Protein AF-A0A973LIJ9-F1 (afdb_monomer_lite)

Radius of gyration: 16.02 Å; chains: 1; bounding box: 57×27×37 Å

pLDDT: mean 90.52, std 9.59, range [55.94, 97.88]

Foldseek 3Di:
DVVLVVLLVLLLVLADPVLSVLLLVLLLVVLLEADDLPDFCCVSCVPDDQQSSLLSRLLNCLRHPVNNDDPVSVVSNCVSDVPDDPSSSSSSSSNSNVSSVVSNVVVVVVPDDDPDPPDD

Structure (mmCIF, N/CA/C/O backbone):
data_AF-A0A973LIJ9-F1
#
_entry.id   AF-A0A973LIJ9-F1
#
loop_
_atom_site.group_PDB
_atom_site.id
_atom_site.type_symbol
_atom_site.label_atom_id
_atom_site.label_alt_id
_atom_site.label_comp_id
_atom_site.label_asym_id
_atom_site.label_entity_id
_atom_site.label_seq_id
_atom_site.pdbx_PDB_ins_code
_atom_site.Cartn_x
_atom_site.Cartn_y
_atom_site.Cartn_z
_atom_site.occupancy
_atom_site.B_iso_or_equiv
_atom_site.auth_seq_id
_atom_site.auth_comp_id
_atom_site.auth_asym_id
_atom_site.auth_atom_id
_atom_site.pdbx_PDB_model_num
ATOM 1 N N . TYR A 1 1 ? 0.573 -2.611 19.446 1.00 65.56 1 TYR A N 1
ATOM 2 C CA . TYR A 1 1 ? -0.120 -2.000 18.293 1.00 65.56 1 TYR A CA 1
ATOM 3 C C . TYR A 1 1 ? 0.378 -0.585 17.993 1.00 65.56 1 TYR A C 1
ATOM 5 O O . TYR A 1 1 ? 0.820 -0.354 16.880 1.00 65.56 1 TYR A O 1
ATOM 13 N N . ALA A 1 2 ? 0.412 0.332 18.971 1.00 81.25 2 ALA A N 1
ATOM 14 C CA . ALA A 1 2 ? 0.744 1.750 18.745 1.00 81.25 2 ALA A CA 1
ATOM 15 C C . ALA A 1 2 ? 2.045 2.025 17.956 1.00 81.25 2 ALA A C 1
ATOM 17 O O . ALA A 1 2 ? 2.028 2.826 17.028 1.00 81.25 2 ALA A O 1
ATOM 18 N N . ALA A 1 3 ? 3.149 1.334 18.269 1.00 83.44 3 ALA A N 1
ATOM 19 C CA . ALA A 1 3 ? 4.407 1.502 17.535 1.00 83.44 3 ALA A CA 1
ATOM 20 C C . ALA A 1 3 ? 4.269 1.146 16.042 1.00 83.44 3 ALA A C 1
ATOM 22 O O . ALA A 1 3 ? 4.700 1.911 15.190 1.00 83.44 3 ALA A O 1
ATOM 23 N N . LEU A 1 4 ? 3.594 0.037 15.724 1.00 83.38 4 LEU A N 1
ATOM 24 C CA . LEU A 1 4 ? 3.374 -0.406 14.345 1.00 83.38 4 LEU A CA 1
ATOM 25 C C . LEU A 1 4 ? 2.415 0.523 13.581 1.00 83.38 4 LEU A C 1
ATOM 27 O O . LEU A 1 4 ? 2.632 0.787 12.403 1.00 83.38 4 LEU A O 1
ATOM 31 N N . VAL A 1 5 ? 1.398 1.072 14.254 1.00 85.00 5 VAL A N 1
ATOM 32 C CA . VAL A 1 5 ? 0.513 2.100 13.676 1.00 85.00 5 VAL A CA 1
ATOM 33 C C . VAL A 1 5 ? 1.304 3.358 13.320 1.00 85.00 5 VAL A C 1
ATOM 35 O O . VAL A 1 5 ? 1.149 3.890 12.224 1.00 85.00 5 VAL A O 1
ATOM 38 N N . ALA A 1 6 ? 2.193 3.810 14.209 1.00 84.69 6 ALA A N 1
ATOM 39 C CA . ALA A 1 6 ? 3.059 4.952 13.931 1.00 84.69 6 ALA A CA 1
ATOM 40 C C . ALA A 1 6 ? 3.986 4.676 12.734 1.00 84.69 6 ALA A C 1
ATOM 42 O O . ALA A 1 6 ? 4.110 5.517 11.848 1.00 84.69 6 ALA A O 1
ATOM 43 N N . THR A 1 7 ? 4.576 3.480 12.658 1.00 87.75 7 THR A N 1
ATOM 44 C CA . THR A 1 7 ? 5.381 3.017 11.516 1.00 87.75 7 THR A CA 1
ATOM 45 C C . THR A 1 7 ? 4.587 3.028 10.203 1.00 87.75 7 THR A C 1
ATOM 47 O O . THR A 1 7 ? 5.075 3.531 9.194 1.00 87.75 7 THR A O 1
ATOM 50 N N . ALA A 1 8 ? 3.350 2.530 10.208 1.00 87.88 8 ALA A N 1
ATOM 51 C CA . ALA A 1 8 ? 2.477 2.537 9.036 1.00 87.88 8 ALA A CA 1
ATOM 52 C C . ALA A 1 8 ? 2.096 3.957 8.587 1.00 87.88 8 ALA A C 1
ATOM 54 O O . ALA A 1 8 ? 2.054 4.231 7.389 1.00 87.88 8 ALA A O 1
ATOM 55 N N . ALA A 1 9 ? 1.880 4.881 9.528 1.00 87.25 9 ALA A N 1
ATOM 56 C CA . ALA A 1 9 ? 1.629 6.285 9.207 1.00 87.25 9 ALA A CA 1
ATOM 57 C C . ALA A 1 9 ? 2.838 6.943 8.516 1.00 87.25 9 ALA A C 1
ATOM 59 O O . ALA A 1 9 ? 2.661 7.693 7.557 1.00 87.25 9 ALA A O 1
ATOM 60 N N . GLN A 1 10 ? 4.065 6.613 8.941 1.00 91.12 10 GLN A N 1
ATOM 61 C CA . GLN A 1 10 ? 5.277 7.050 8.237 1.00 91.12 10 GLN A CA 1
ATOM 62 C C . GLN A 1 10 ? 5.336 6.483 6.812 1.00 91.12 10 GLN A C 1
ATOM 64 O O . GLN A 1 10 ? 5.718 7.193 5.889 1.00 91.12 10 GLN A O 1
ATOM 69 N N . GLY A 1 11 ? 4.911 5.230 6.616 1.00 87.50 11 GLY A N 1
ATOM 70 C CA . GLY A 1 11 ? 4.870 4.584 5.303 1.00 87.50 11 GLY A CA 1
ATOM 71 C C . GLY A 1 11 ? 3.906 5.243 4.323 1.00 87.50 11 GLY A C 1
ATOM 72 O O . GLY A 1 11 ? 4.264 5.452 3.167 1.00 87.50 11 GLY A O 1
ATOM 73 N N . ALA A 1 12 ? 2.722 5.642 4.794 1.00 89.25 12 ALA A N 1
ATOM 74 C CA . ALA A 1 12 ? 1.771 6.413 3.993 1.00 89.25 12 ALA A CA 1
ATOM 75 C C . ALA A 1 12 ? 2.381 7.737 3.500 1.00 89.25 12 ALA A C 1
ATOM 77 O O . ALA A 1 12 ? 2.160 8.129 2.358 1.00 89.25 12 ALA A O 1
ATOM 78 N N . GLY A 1 13 ? 3.197 8.394 4.334 1.00 91.62 13 GLY A N 1
ATOM 79 C CA . GLY A 1 13 ? 3.894 9.638 3.992 1.00 91.62 13 GLY A CA 1
ATOM 80 C C . GLY A 1 13 ? 5.012 9.495 2.950 1.00 91.62 13 GLY A C 1
ATOM 81 O O . GLY A 1 13 ? 5.516 10.506 2.467 1.00 91.62 13 GLY A O 1
ATOM 82 N N . LEU A 1 14 ? 5.402 8.266 2.587 1.00 92.94 14 LEU A N 1
ATOM 83 C CA . LEU A 1 14 ? 6.359 7.999 1.503 1.00 92.94 14 LEU A CA 1
ATOM 84 C C . LEU A 1 14 ? 5.688 7.943 0.122 1.00 92.94 14 LEU A C 1
ATOM 86 O O . LEU A 1 14 ? 6.385 7.910 -0.893 1.00 92.94 14 LEU A O 1
ATOM 90 N N . LEU A 1 15 ? 4.355 7.902 0.084 1.00 94.44 15 LEU A N 1
ATOM 91 C CA . LEU A 1 15 ? 3.552 7.873 -1.132 1.00 94.44 15 LEU A CA 1
ATOM 92 C C . LEU A 1 15 ? 2.975 9.258 -1.432 1.00 94.44 15 LEU A C 1
ATOM 94 O O . LEU A 1 15 ? 2.758 10.076 -0.536 1.00 94.44 15 LEU A O 1
ATOM 98 N N . THR A 1 16 ? 2.674 9.513 -2.704 1.00 94.88 16 THR A N 1
ATOM 99 C CA . THR A 1 16 ? 1.812 10.645 -3.060 1.00 94.88 16 THR A CA 1
ATOM 100 C C . THR A 1 16 ? 0.387 10.389 -2.548 1.00 94.88 16 THR A C 1
ATOM 102 O O . THR A 1 16 ? -0.001 9.230 -2.351 1.00 94.88 16 THR A O 1
ATOM 105 N N . PRO A 1 17 ? -0.440 11.436 -2.361 1.00 94.88 17 PRO A N 1
ATOM 106 C CA . PRO A 1 17 ? -1.834 11.257 -1.960 1.00 94.88 17 PRO A CA 1
ATOM 107 C C . PRO A 1 17 ? -2.625 10.334 -2.901 1.00 94.88 17 PRO A C 1
ATOM 109 O O . PRO A 1 17 ? -3.369 9.479 -2.426 1.00 94.88 17 PRO A O 1
ATOM 112 N N . ALA A 1 18 ? -2.411 10.447 -4.218 1.00 94.88 18 ALA A N 1
ATOM 113 C CA . ALA A 1 18 ? -3.071 9.610 -5.222 1.00 94.88 18 ALA A CA 1
ATOM 114 C C . ALA A 1 18 ? -2.661 8.130 -5.110 1.00 94.88 18 ALA A C 1
ATOM 116 O O . ALA A 1 18 ? -3.510 7.233 -5.160 1.00 94.88 18 ALA A O 1
ATOM 117 N N . ALA A 1 19 ? -1.369 7.864 -4.892 1.00 96.06 19 ALA A N 1
ATOM 118 C CA . ALA A 1 19 ? -0.865 6.515 -4.668 1.00 96.06 19 ALA A CA 1
ATOM 119 C C . ALA A 1 19 ? -1.432 5.904 -3.375 1.00 96.06 19 ALA A C 1
ATOM 121 O O . ALA A 1 19 ? -1.939 4.783 -3.401 1.00 96.06 19 ALA A O 1
ATOM 122 N N . ALA A 1 20 ? -1.417 6.640 -2.259 1.00 95.88 20 ALA A N 1
ATOM 123 C CA . ALA A 1 20 ? -1.964 6.173 -0.981 1.00 95.88 20 ALA A CA 1
ATOM 124 C C . ALA A 1 20 ? -3.480 5.904 -1.053 1.00 95.88 20 ALA A C 1
ATOM 126 O O . ALA A 1 20 ? -3.969 4.895 -0.536 1.00 95.88 20 ALA A O 1
ATOM 127 N N . GLU A 1 21 ? -4.236 6.768 -1.737 1.00 95.50 21 GLU A N 1
ATOM 128 C CA . GLU A 1 21 ? -5.666 6.561 -1.972 1.00 95.50 21 GLU A CA 1
ATOM 129 C C . GLU A 1 21 ? -5.921 5.289 -2.792 1.00 95.50 21 GLU A C 1
ATOM 131 O O . GLU A 1 21 ? -6.791 4.487 -2.442 1.00 95.50 21 GLU A O 1
ATOM 136 N N . THR A 1 22 ? -5.132 5.065 -3.846 1.00 96.94 22 THR A N 1
ATOM 137 C CA . THR A 1 22 ? -5.230 3.863 -4.685 1.00 96.94 22 THR A CA 1
ATOM 138 C C . THR A 1 22 ? -4.936 2.599 -3.879 1.00 96.94 22 THR A C 1
ATOM 140 O O . THR A 1 22 ? -5.730 1.660 -3.916 1.00 96.94 22 THR A O 1
ATOM 143 N N . VAL A 1 23 ? -3.867 2.588 -3.073 1.00 96.69 23 VAL A N 1
ATOM 144 C CA . VAL A 1 23 ? -3.542 1.467 -2.170 1.00 96.69 23 VAL A CA 1
ATOM 145 C C . VAL A 1 23 ? -4.726 1.143 -1.260 1.00 96.69 23 VAL A C 1
ATOM 147 O O . VAL A 1 23 ? -5.165 -0.008 -1.194 1.00 96.69 23 VAL A O 1
ATOM 150 N N . SER A 1 24 ? -5.282 2.162 -0.600 1.00 94.81 24 SER A N 1
ATOM 151 C CA . SER A 1 24 ? -6.434 2.010 0.290 1.00 94.81 24 SER A CA 1
ATOM 152 C C . SER A 1 24 ? -7.648 1.423 -0.440 1.00 94.81 24 SER A C 1
ATOM 154 O O . SER A 1 24 ? -8.241 0.450 0.031 1.00 94.81 24 SER A O 1
ATOM 156 N N . LYS A 1 25 ? -7.981 1.941 -1.632 1.00 95.44 25 LYS A N 1
ATOM 157 C CA . LYS A 1 25 ? -9.097 1.449 -2.459 1.00 95.44 25 LYS A CA 1
ATOM 158 C C . LYS A 1 25 ? -8.920 -0.011 -2.867 1.00 95.44 25 LYS A C 1
ATOM 160 O O . LYS A 1 25 ? -9.857 -0.795 -2.717 1.00 95.44 25 LYS A O 1
ATOM 165 N N . VAL A 1 26 ? -7.736 -0.393 -3.344 1.00 96.56 26 VAL A N 1
ATOM 166 C CA . VAL A 1 26 ? -7.458 -1.767 -3.795 1.00 96.56 26 VAL A CA 1
ATOM 167 C C . VAL A 1 26 ? -7.545 -2.750 -2.634 1.00 96.56 26 VAL A C 1
ATOM 169 O O . VAL A 1 26 ? -8.192 -3.794 -2.746 1.00 96.56 26 VAL A O 1
ATOM 172 N N . ILE A 1 27 ? -6.951 -2.409 -1.490 1.00 95.62 27 ILE A N 1
ATOM 173 C CA . ILE A 1 27 ? -7.029 -3.235 -0.282 1.00 95.62 27 ILE A CA 1
ATOM 174 C C . ILE A 1 27 ? -8.481 -3.349 0.201 1.00 95.62 27 ILE A C 1
ATOM 176 O O . ILE A 1 27 ? -8.937 -4.443 0.547 1.00 95.62 27 ILE A O 1
ATOM 180 N N . ALA A 1 28 ? -9.235 -2.248 0.178 1.00 93.62 28 ALA A N 1
ATOM 181 C CA . ALA A 1 28 ? -10.637 -2.228 0.576 1.00 93.62 28 ALA A CA 1
ATOM 182 C C . ALA A 1 28 ? -11.533 -3.068 -0.344 1.00 93.62 28 ALA A C 1
ATOM 184 O O . ALA A 1 28 ? -12.388 -3.798 0.166 1.00 93.62 28 ALA A O 1
ATOM 185 N N . ALA A 1 29 ? -11.311 -3.022 -1.662 1.00 93.56 29 ALA A N 1
ATOM 186 C CA . ALA A 1 29 ? -12.023 -3.835 -2.651 1.00 93.56 29 ALA A CA 1
ATOM 187 C C . ALA A 1 29 ? -11.821 -5.338 -2.403 1.00 93.56 29 ALA A C 1
ATOM 189 O O . ALA A 1 29 ? -12.753 -6.133 -2.523 1.00 93.56 29 ALA A O 1
ATOM 190 N N . HIS A 1 30 ? -10.627 -5.716 -1.947 1.00 91.38 30 HIS A N 1
ATOM 191 C CA . HIS A 1 30 ? -10.295 -7.082 -1.550 1.00 91.38 30 HIS A CA 1
ATOM 192 C C . HIS A 1 30 ? -10.646 -7.408 -0.092 1.00 91.38 30 HIS A C 1
ATOM 194 O O . HIS A 1 30 ? -10.378 -8.520 0.369 1.00 91.38 30 HIS A O 1
ATOM 200 N N . ARG A 1 31 ? -11.253 -6.468 0.648 1.00 89.12 31 ARG A N 1
ATOM 201 C CA . ARG A 1 31 ? -11.578 -6.599 2.079 1.00 89.12 31 ARG A CA 1
ATOM 202 C C . ARG A 1 31 ? -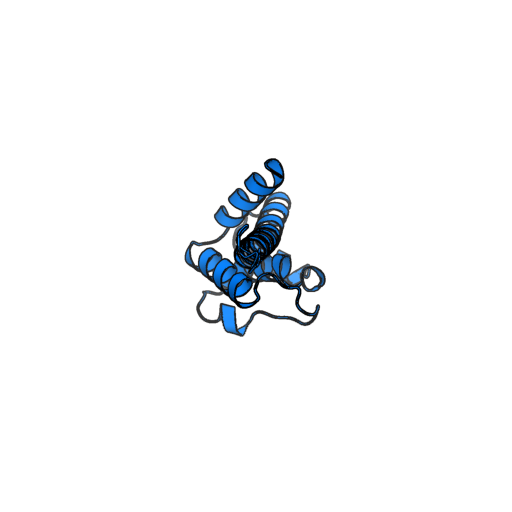10.365 -6.966 2.949 1.00 89.12 31 ARG A C 1
ATOM 204 O O . ARG A 1 31 ? -10.499 -7.683 3.934 1.00 89.12 31 ARG A O 1
ATOM 211 N N . GLY A 1 32 ? -9.167 -6.546 2.539 1.00 84.50 32 GLY A N 1
ATOM 212 C CA . GLY A 1 32 ? -7.904 -6.920 3.185 1.00 84.50 32 GLY A CA 1
ATOM 213 C C . GLY A 1 32 ? -7.555 -8.413 3.105 1.00 84.50 32 GLY A C 1
ATOM 214 O O . GLY A 1 32 ? -6.627 -8.856 3.774 1.00 84.50 32 GLY A O 1
ATOM 215 N N . ARG A 1 33 ? -8.283 -9.220 2.322 1.00 87.94 33 ARG A N 1
ATOM 216 C CA . ARG A 1 33 ? -8.068 -10.671 2.264 1.00 87.94 33 ARG A CA 1
ATOM 217 C C . ARG A 1 33 ? -6.852 -11.022 1.423 1.00 87.94 33 ARG A C 1
ATOM 219 O O . ARG A 1 33 ? -6.647 -10.465 0.344 1.00 87.94 33 ARG A O 1
ATOM 226 N N . ARG A 1 34 ? -6.115 -12.033 1.888 1.00 90.19 34 ARG A N 1
ATOM 227 C CA . ARG A 1 34 ? -4.940 -12.554 1.194 1.00 90.19 34 ARG A CA 1
ATOM 228 C C . ARG A 1 34 ? -5.289 -13.026 -0.224 1.00 90.19 34 ARG A C 1
ATOM 230 O O . ARG A 1 34 ? -6.305 -13.681 -0.458 1.00 90.19 34 ARG A O 1
ATOM 237 N N . ARG A 1 35 ? -4.411 -12.693 -1.161 1.00 94.94 35 ARG A N 1
ATOM 238 C CA . ARG A 1 35 ? -4.402 -13.080 -2.568 1.00 94.94 35 ARG A CA 1
ATOM 239 C C . ARG A 1 35 ? -3.282 -14.094 -2.799 1.00 94.94 35 ARG A C 1
ATOM 241 O O . ARG A 1 35 ? -2.419 -14.293 -1.949 1.00 94.94 35 ARG A O 1
ATOM 248 N N . ALA A 1 36 ? -3.322 -14.771 -3.941 1.00 92.50 36 ALA A N 1
ATOM 249 C CA . ALA A 1 36 ? -2.275 -15.717 -4.311 1.00 92.50 36 ALA A CA 1
ATOM 250 C C . ALA A 1 36 ? -0.927 -15.002 -4.519 1.00 92.50 36 ALA A C 1
ATOM 252 O O . ALA A 1 36 ? -0.900 -13.833 -4.895 1.00 92.50 36 ALA A O 1
ATOM 253 N N . ALA A 1 37 ? 0.185 -15.726 -4.370 1.00 91.00 37 ALA A N 1
ATOM 254 C CA . ALA A 1 37 ? 1.534 -15.196 -4.609 1.00 91.00 37 ALA A CA 1
ATOM 255 C C . ALA A 1 37 ? 1.775 -14.746 -6.070 1.00 91.00 37 ALA A C 1
ATOM 257 O O . ALA A 1 37 ? 2.739 -14.049 -6.363 1.00 91.00 37 ALA A O 1
ATOM 258 N N . THR A 1 38 ? 0.893 -15.131 -6.995 1.00 92.50 38 THR A N 1
ATOM 259 C CA . THR A 1 38 ? 0.905 -14.694 -8.398 1.00 92.50 38 THR A CA 1
ATOM 260 C C . THR A 1 38 ? 0.148 -13.385 -8.635 1.00 92.50 38 THR A C 1
ATOM 262 O O . THR A 1 38 ? 0.093 -12.915 -9.768 1.00 92.50 38 THR A O 1
ATOM 265 N N . TYR A 1 39 ? -0.473 -12.807 -7.603 1.00 94.44 39 TYR A N 1
ATOM 266 C CA . TYR A 1 39 ? -1.259 -11.584 -7.723 1.00 94.44 39 TYR A CA 1
ATOM 267 C C . TYR A 1 39 ? -0.392 -10.392 -8.144 1.00 94.44 39 TYR A C 1
ATOM 269 O O . TYR A 1 39 ? 0.664 -10.137 -7.561 1.00 94.44 39 TYR A O 1
ATOM 277 N N . ARG A 1 40 ? -0.876 -9.634 -9.131 1.00 95.31 40 ARG A N 1
ATOM 278 C CA . ARG A 1 40 ? -0.273 -8.385 -9.598 1.00 95.31 40 ARG A CA 1
ATOM 279 C C . ARG A 1 40 ? -1.364 -7.321 -9.756 1.00 95.31 40 ARG A C 1
ATOM 281 O O . ARG A 1 40 ? -2.345 -7.604 -10.433 1.00 95.31 40 ARG A O 1
ATOM 288 N N . PRO A 1 41 ? -1.211 -6.133 -9.143 1.00 94.19 41 PRO A N 1
ATOM 289 C CA . PRO A 1 41 ? -2.217 -5.074 -9.198 1.00 94.19 41 PRO A CA 1
ATOM 290 C C . PRO A 1 41 ? -2.018 -4.133 -10.404 1.00 94.19 41 PRO A C 1
ATOM 292 O O . PRO A 1 41 ? -2.078 -2.917 -10.257 1.00 94.19 41 PRO A O 1
ATOM 295 N N . ASP A 1 42 ? -1.641 -4.660 -11.574 1.00 94.12 42 ASP A N 1
ATOM 296 C CA . ASP A 1 42 ? -1.240 -3.826 -12.720 1.00 94.12 42 ASP A CA 1
ATOM 297 C C . ASP A 1 42 ? -2.393 -2.965 -13.249 1.00 94.12 42 ASP A C 1
ATOM 299 O O . ASP A 1 42 ? -2.214 -1.770 -13.497 1.00 94.12 42 ASP A O 1
ATOM 303 N N . ASP A 1 43 ? -3.584 -3.554 -13.350 1.00 93.81 43 ASP A N 1
ATOM 304 C CA . ASP A 1 43 ? -4.777 -2.878 -13.854 1.00 93.81 43 ASP A CA 1
ATOM 305 C C . ASP A 1 43 ? -5.232 -1.771 -12.896 1.00 93.81 43 ASP A C 1
ATOM 307 O O . ASP A 1 43 ? -5.530 -0.652 -13.321 1.00 93.81 43 ASP A O 1
ATOM 311 N N . GLU A 1 44 ? -5.226 -2.039 -11.588 1.00 94.44 44 GLU A N 1
ATOM 312 C CA . GLU A 1 44 ? -5.623 -1.071 -10.563 1.00 94.44 44 GLU A CA 1
ATOM 313 C C . GLU A 1 44 ? -4.653 0.110 -10.449 1.00 94.44 44 GLU A C 1
ATOM 315 O O . GLU A 1 44 ? -5.032 1.195 -10.006 1.00 94.44 44 GLU A O 1
ATOM 320 N N . LEU A 1 45 ? -3.401 -0.094 -10.856 1.00 95.44 45 LEU A N 1
ATOM 321 C CA . LEU A 1 45 ? -2.341 0.907 -10.832 1.00 95.44 45 LEU A CA 1
ATOM 322 C C . LEU A 1 45 ? -2.223 1.704 -12.142 1.00 95.44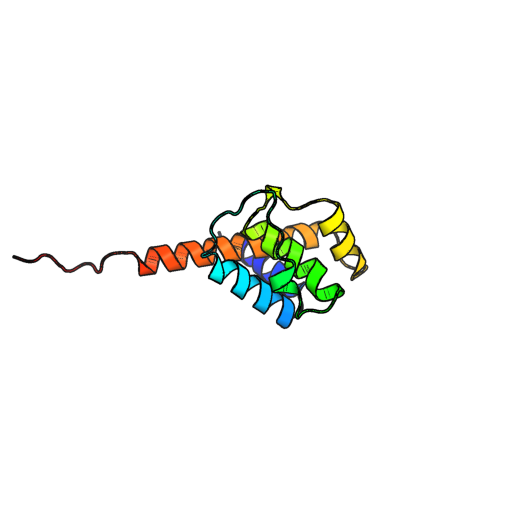 45 LEU A C 1
ATOM 324 O O . LEU A 1 45 ? -1.452 2.663 -12.200 1.00 95.44 45 LEU A O 1
ATOM 328 N N . SER A 1 46 ? -2.985 1.351 -13.179 1.00 94.00 46 SER A N 1
ATOM 329 C CA . SER A 1 46 ? -2.887 1.941 -14.524 1.00 94.00 46 SER A CA 1
ATOM 330 C C . SER A 1 46 ? -3.085 3.463 -14.572 1.00 94.00 46 SER A C 1
ATOM 332 O O . SER A 1 46 ? -2.509 4.128 -15.433 1.00 94.00 46 SER A O 1
ATOM 334 N N . ALA A 1 47 ? -3.855 4.024 -13.635 1.00 92.69 47 ALA A N 1
ATOM 335 C CA . ALA A 1 47 ? -4.149 5.456 -13.557 1.00 92.69 47 ALA A CA 1
ATOM 336 C C . ALA A 1 47 ? -3.029 6.307 -12.926 1.00 92.69 47 ALA A C 1
ATOM 338 O O . ALA A 1 47 ? -3.061 7.530 -13.043 1.00 92.69 47 ALA A O 1
ATOM 339 N N . LEU A 1 48 ? -2.066 5.681 -12.244 1.00 95.12 48 LEU A N 1
ATOM 340 C CA . LEU A 1 48 ? -0.939 6.365 -11.606 1.00 95.12 48 LEU A CA 1
ATOM 341 C C . LEU A 1 48 ? 0.227 6.530 -12.584 1.00 95.12 48 LEU A C 1
ATOM 343 O O . LEU A 1 48 ? 0.332 5.788 -13.566 1.00 95.12 48 LEU A O 1
ATOM 347 N N . ASP A 1 49 ? 1.136 7.463 -12.306 1.00 94.00 49 ASP A N 1
ATOM 348 C CA . ASP A 1 49 ? 2.400 7.541 -13.043 1.00 94.00 49 ASP A CA 1
ATOM 349 C C . ASP A 1 49 ? 3.379 6.417 -12.636 1.00 94.00 49 ASP A C 1
ATOM 351 O O . ASP A 1 49 ? 3.180 5.712 -11.648 1.00 94.00 49 ASP A O 1
ATOM 355 N N . GLU A 1 50 ? 4.457 6.218 -13.400 1.00 90.00 50 GLU A N 1
ATOM 356 C CA . GLU A 1 50 ? 5.425 5.135 -13.144 1.00 90.00 50 GLU A CA 1
ATOM 357 C C . GLU A 1 50 ? 6.037 5.193 -11.733 1.00 90.00 50 GLU A C 1
ATOM 359 O O . GLU A 1 50 ? 6.249 4.165 -11.085 1.00 90.00 50 GLU A O 1
ATOM 364 N N . ARG A 1 51 ? 6.289 6.405 -11.232 1.00 90.25 51 ARG A N 1
ATOM 365 C CA . ARG A 1 51 ? 6.916 6.630 -9.931 1.00 90.25 51 ARG A CA 1
ATOM 366 C C . ARG A 1 51 ? 5.960 6.255 -8.800 1.00 90.25 51 ARG A C 1
ATOM 368 O O . ARG A 1 51 ? 6.349 5.587 -7.841 1.00 90.25 51 ARG A O 1
ATOM 375 N N . GLU A 1 52 ? 4.713 6.683 -8.924 1.00 94.69 52 GLU A N 1
ATOM 376 C CA . GLU A 1 52 ? 3.623 6.408 -7.997 1.00 94.69 52 GLU A CA 1
ATOM 377 C C . GLU A 1 52 ? 3.263 4.920 -7.974 1.00 94.69 52 GLU A C 1
ATOM 379 O O . GLU A 1 52 ? 3.084 4.342 -6.895 1.00 94.69 52 GLU A O 1
ATOM 384 N N . ARG A 1 53 ? 3.238 4.272 -9.148 1.00 96.31 53 ARG A N 1
ATOM 385 C CA . ARG A 1 53 ? 2.971 2.832 -9.273 1.00 96.31 53 ARG A CA 1
ATOM 386 C C . ARG A 1 53 ? 3.966 1.990 -8.501 1.00 96.31 53 ARG A C 1
ATOM 388 O O . ARG A 1 53 ? 3.548 1.035 -7.852 1.00 96.31 53 ARG A O 1
ATOM 395 N N . ALA A 1 54 ? 5.255 2.321 -8.548 1.00 96.44 54 ALA A N 1
ATOM 396 C CA . ALA A 1 54 ? 6.282 1.523 -7.884 1.00 96.44 54 ALA A CA 1
ATOM 397 C C . ALA A 1 54 ? 6.044 1.434 -6.364 1.00 96.44 54 ALA A C 1
ATOM 399 O O . ALA A 1 54 ? 6.042 0.342 -5.795 1.00 96.44 54 ALA A O 1
AT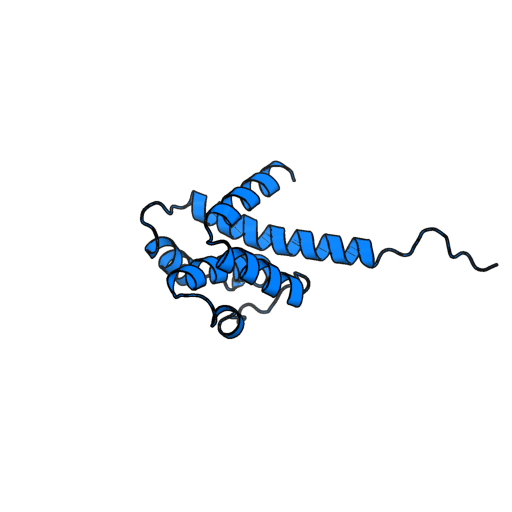OM 400 N N . GLY A 1 55 ? 5.759 2.565 -5.711 1.00 96.25 55 GLY A N 1
ATOM 401 C CA . GLY A 1 55 ? 5.454 2.589 -4.277 1.00 96.25 55 GLY A CA 1
ATOM 402 C C . GLY A 1 55 ? 4.108 1.945 -3.941 1.00 96.25 55 GLY A C 1
ATOM 403 O O . GLY A 1 55 ? 4.013 1.140 -3.011 1.00 96.25 55 GLY A O 1
ATOM 404 N N . ALA A 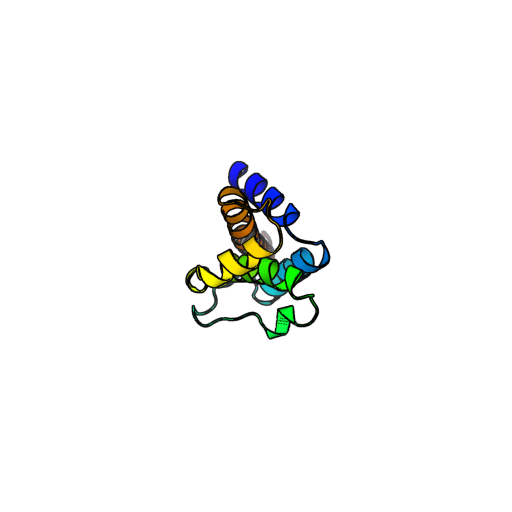1 56 ? 3.068 2.251 -4.722 1.00 97.44 56 ALA A N 1
ATOM 405 C CA . ALA A 1 56 ? 1.736 1.692 -4.512 1.00 97.44 56 ALA A CA 1
ATOM 406 C C . ALA A 1 56 ? 1.713 0.162 -4.682 1.00 97.44 56 ALA A C 1
ATOM 408 O O . ALA A 1 56 ? 1.073 -0.534 -3.893 1.00 97.44 56 ALA A O 1
ATOM 409 N N . ARG A 1 57 ? 2.466 -0.379 -5.648 1.00 97.88 57 ARG A N 1
ATOM 410 C CA . ARG A 1 57 ? 2.626 -1.824 -5.865 1.00 97.88 57 ARG A CA 1
ATOM 411 C C . ARG A 1 57 ? 3.178 -2.517 -4.630 1.00 97.88 57 ARG A C 1
ATOM 413 O O . ARG A 1 57 ? 2.562 -3.468 -4.156 1.00 97.88 57 ARG A O 1
ATOM 420 N N . VAL A 1 58 ? 4.296 -2.033 -4.086 1.00 97.56 58 VAL A N 1
ATOM 421 C CA . VAL A 1 58 ? 4.919 -2.626 -2.892 1.00 97.56 58 VAL A CA 1
ATOM 422 C C . VAL A 1 58 ? 3.942 -2.621 -1.713 1.00 97.56 58 VAL A C 1
ATOM 424 O O . VAL A 1 58 ? 3.780 -3.647 -1.055 1.00 97.56 58 VAL A O 1
ATOM 427 N N . ALA A 1 59 ? 3.231 -1.513 -1.482 1.00 97.81 59 ALA A N 1
ATOM 428 C CA . ALA A 1 59 ? 2.252 -1.420 -0.399 1.00 97.81 59 ALA A CA 1
ATOM 429 C C . ALA A 1 59 ? 1.046 -2.363 -0.592 1.00 97.81 59 ALA A C 1
ATOM 431 O O . ALA A 1 59 ? 0.644 -3.051 0.345 1.00 97.81 59 ALA A O 1
ATOM 432 N N . ILE A 1 60 ? 0.481 -2.445 -1.801 1.00 97.81 60 ILE A N 1
ATOM 433 C CA . ILE A 1 60 ? -0.639 -3.353 -2.094 1.00 97.81 60 ILE A CA 1
ATOM 434 C C . ILE A 1 60 ? -0.216 -4.812 -1.911 1.00 97.81 60 ILE A C 1
ATOM 436 O O . ILE A 1 60 ? -0.941 -5.582 -1.279 1.00 97.81 60 ILE A O 1
ATOM 440 N N . LEU A 1 61 ? 0.952 -5.198 -2.433 1.00 97.88 61 LEU A N 1
ATOM 441 C CA . LEU A 1 61 ? 1.473 -6.554 -2.271 1.00 97.88 61 LEU A CA 1
ATOM 442 C C . LEU A 1 61 ? 1.725 -6.862 -0.790 1.00 97.88 61 LEU A C 1
ATOM 444 O O . LEU A 1 61 ? 1.276 -7.896 -0.315 1.00 97.88 61 LEU A O 1
ATOM 448 N N . ALA A 1 62 ? 2.306 -5.943 -0.018 1.00 97.19 62 ALA A N 1
ATOM 449 C CA . ALA A 1 62 ? 2.493 -6.130 1.423 1.00 97.19 62 ALA A CA 1
ATOM 450 C C . ALA A 1 62 ? 1.179 -6.354 2.195 1.00 97.19 62 ALA A C 1
ATOM 452 O O . ALA A 1 62 ? 1.169 -7.070 3.194 1.00 97.19 62 ALA A O 1
ATOM 453 N N . GLY A 1 63 ? 0.072 -5.755 1.747 1.00 96.25 63 GLY A N 1
ATOM 454 C CA . GLY A 1 63 ? -1.245 -5.947 2.357 1.00 96.25 63 GLY A CA 1
ATOM 455 C C . GLY A 1 63 ? -1.969 -7.213 1.897 1.00 96.25 63 GLY A C 1
ATOM 456 O O . GLY A 1 63 ? -2.624 -7.877 2.697 1.00 96.25 63 GLY A O 1
ATOM 457 N N . LEU A 1 64 ? -1.877 -7.548 0.609 1.00 96.75 64 LEU A N 1
ATOM 458 C CA . LEU A 1 64 ? -2.721 -8.569 -0.015 1.00 96.75 64 LEU A CA 1
ATOM 459 C C . LEU A 1 64 ? -1.973 -9.851 -0.381 1.00 96.75 64 LEU A C 1
ATOM 461 O O . LEU A 1 64 ? -2.554 -10.923 -0.292 1.00 96.75 64 LEU A O 1
ATOM 465 N N . ALA A 1 65 ? -0.711 -9.781 -0.782 1.00 96.62 65 ALA A N 1
ATOM 466 C CA . ALA A 1 65 ? 0.103 -10.941 -1.141 1.00 96.62 65 ALA A CA 1
ATOM 467 C C . ALA A 1 65 ? 1.563 -10.708 -0.716 1.00 96.62 65 ALA A C 1
ATOM 469 O O . ALA A 1 65 ? 2.408 -10.453 -1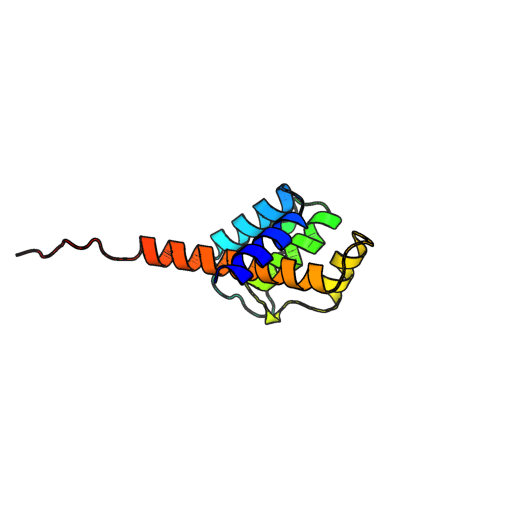.575 1.00 96.62 65 ALA A O 1
ATOM 470 N N . PRO A 1 66 ? 1.875 -10.750 0.595 1.00 95.06 66 PRO A N 1
ATOM 471 C CA . PRO A 1 66 ? 3.223 -10.462 1.088 1.00 95.06 66 PRO A CA 1
ATOM 472 C C . PRO A 1 66 ? 4.301 -11.319 0.414 1.00 95.06 66 PRO A C 1
ATOM 474 O O . PRO A 1 66 ? 5.400 -10.847 0.150 1.00 95.06 66 PRO A O 1
ATOM 477 N N . GLU A 1 67 ? 3.961 -12.563 0.076 1.00 94.50 67 GLU A N 1
ATOM 478 C CA . GLU A 1 67 ? 4.834 -13.520 -0.605 1.00 94.50 67 GLU A CA 1
ATOM 479 C C . GLU A 1 67 ? 5.118 -13.163 -2.075 1.00 94.50 67 GLU A C 1
ATOM 481 O O . GLU A 1 67 ? 6.024 -13.727 -2.681 1.00 94.50 67 GLU A O 1
ATOM 486 N N . ALA A 1 68 ? 4.343 -12.248 -2.661 1.00 96.50 68 ALA A N 1
ATOM 487 C CA . ALA A 1 68 ? 4.518 -11.772 -4.031 1.00 96.50 68 ALA A CA 1
ATOM 488 C C . ALA A 1 68 ? 5.447 -10.550 -4.134 1.00 96.50 68 ALA A C 1
ATOM 490 O O . ALA A 1 68 ? 5.773 -10.137 -5.253 1.00 96.50 68 ALA A O 1
ATOM 491 N N . VAL A 1 69 ? 5.841 -9.952 -3.001 1.00 96.38 69 VAL A N 1
ATOM 492 C CA . VAL A 1 69 ? 6.815 -8.852 -2.959 1.00 96.38 69 VAL A CA 1
ATOM 493 C C . VAL A 1 69 ? 8.183 -9.394 -3.357 1.00 96.38 69 VAL A C 1
ATOM 495 O O . VAL A 1 69 ? 8.674 -10.349 -2.760 1.00 96.38 69 VAL A O 1
ATOM 498 N N . THR A 1 70 ? 8.808 -8.773 -4.354 1.00 96.50 70 THR A N 1
ATOM 499 C CA . THR A 1 70 ? 10.141 -9.161 -4.828 1.00 96.50 70 THR A CA 1
ATOM 500 C C . THR A 1 70 ? 11.182 -8.079 -4.557 1.00 96.50 70 THR A C 1
ATOM 502 O O . THR A 1 70 ? 10.857 -6.896 -4.430 1.00 96.50 70 THR A O 1
ATOM 505 N N . ASP A 1 71 ? 12.460 -8.467 -4.554 1.00 96.31 71 ASP A N 1
ATOM 506 C CA . ASP A 1 71 ? 13.577 -7.517 -4.487 1.00 96.31 71 ASP A CA 1
ATOM 507 C C . ASP A 1 71 ? 13.540 -6.512 -5.646 1.00 96.31 71 ASP A C 1
ATOM 509 O O . ASP A 1 71 ? 13.904 -5.350 -5.472 1.00 96.31 71 ASP A O 1
ATOM 513 N N . ALA A 1 72 ? 13.049 -6.933 -6.817 1.00 96.19 72 ALA A N 1
ATOM 514 C CA . ALA A 1 72 ? 12.884 -6.064 -7.975 1.00 96.19 72 ALA A CA 1
ATOM 515 C C . ALA A 1 72 ? 11.822 -4.978 -7.737 1.00 96.19 72 ALA A C 1
ATOM 517 O O . ALA A 1 72 ? 12.065 -3.821 -8.079 1.00 96.19 72 ALA A O 1
ATOM 518 N N . 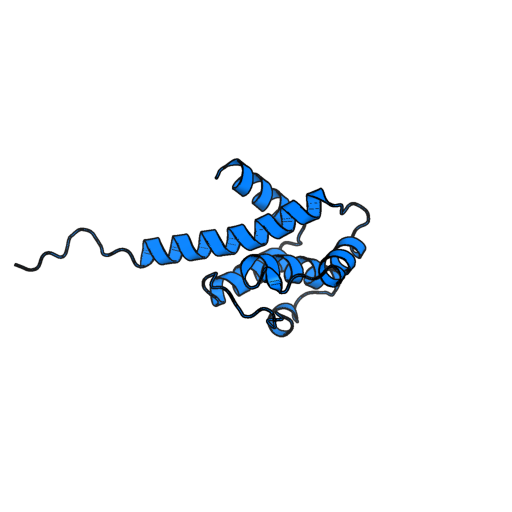ASP A 1 73 ? 10.692 -5.312 -7.102 1.00 96.31 73 ASP A N 1
ATOM 519 C CA . ASP A 1 73 ? 9.655 -4.331 -6.746 1.00 96.31 73 ASP A CA 1
ATOM 520 C C . ASP A 1 73 ? 10.218 -3.270 -5.785 1.00 96.31 73 ASP A C 1
ATOM 522 O O . ASP A 1 73 ? 10.036 -2.065 -5.982 1.00 96.31 73 ASP A O 1
ATOM 526 N N . VAL A 1 74 ? 10.957 -3.715 -4.761 1.00 96.44 74 VAL A N 1
ATOM 527 C CA . VAL A 1 74 ? 11.578 -2.824 -3.771 1.00 96.44 74 VAL A CA 1
ATOM 528 C C . VAL A 1 74 ? 12.673 -1.969 -4.409 1.00 96.44 74 VAL A C 1
ATOM 530 O O . VAL A 1 74 ? 12.741 -0.768 -4.143 1.00 96.44 74 VAL A O 1
ATOM 533 N N . ALA A 1 75 ? 13.516 -2.550 -5.266 1.00 96.00 75 ALA A N 1
ATOM 534 C CA . ALA A 1 75 ? 14.576 -1.829 -5.963 1.00 96.00 75 ALA A CA 1
ATOM 535 C C . ALA A 1 75 ? 14.014 -0.771 -6.924 1.00 96.00 75 ALA A C 1
ATOM 537 O O . ALA A 1 75 ? 14.496 0.364 -6.922 1.00 96.00 75 ALA A O 1
ATOM 538 N N . ALA A 1 76 ? 12.971 -1.107 -7.689 1.00 95.44 76 ALA A N 1
ATOM 539 C CA . ALA A 1 76 ? 12.299 -0.178 -8.594 1.00 95.44 76 ALA A CA 1
ATOM 540 C C . ALA A 1 76 ? 11.705 1.013 -7.833 1.00 95.44 76 ALA A C 1
ATOM 542 O O . ALA A 1 76 ? 11.929 2.164 -8.206 1.00 95.44 76 ALA A O 1
ATOM 543 N N . TRP A 1 77 ? 11.022 0.757 -6.714 1.00 96.00 77 TRP A N 1
ATOM 544 C CA . TRP A 1 77 ? 10.511 1.829 -5.865 1.00 96.00 77 TRP A CA 1
ATOM 545 C C . TRP A 1 77 ? 11.634 2.680 -5.258 1.00 96.00 77 TRP A C 1
ATOM 547 O O . TRP A 1 77 ? 11.577 3.907 -5.337 1.00 96.00 77 TRP A O 1
ATOM 557 N N . ARG A 1 78 ? 12.695 2.077 -4.709 1.00 94.75 78 ARG A N 1
ATOM 558 C CA . ARG A 1 78 ? 13.832 2.829 -4.144 1.00 94.75 78 ARG A CA 1
ATOM 559 C C . ARG A 1 78 ? 14.545 3.697 -5.179 1.00 94.75 78 ARG A C 1
ATOM 561 O O . ARG A 1 78 ? 15.013 4.778 -4.840 1.00 94.75 78 ARG A O 1
ATOM 568 N N . ALA A 1 79 ? 14.591 3.272 -6.440 1.00 94.75 79 ALA A N 1
ATOM 569 C CA . ALA A 1 79 ? 15.184 4.061 -7.517 1.00 94.75 79 ALA A CA 1
ATOM 570 C C . ALA A 1 79 ? 14.430 5.378 -7.798 1.00 94.75 79 ALA A C 1
ATOM 572 O O . ALA A 1 79 ? 15.001 6.289 -8.398 1.00 94.75 79 ALA A O 1
ATOM 573 N N . THR A 1 80 ? 13.179 5.513 -7.339 1.00 93.19 80 THR A N 1
ATOM 574 C CA . THR A 1 80 ? 12.376 6.729 -7.538 1.00 93.19 80 THR A CA 1
ATOM 575 C C . THR A 1 80 ? 12.820 7.929 -6.697 1.00 93.19 80 THR A C 1
ATOM 577 O O . THR A 1 80 ? 12.556 9.070 -7.078 1.00 93.19 80 THR A O 1
ATOM 580 N N . ASP A 1 81 ? 13.479 7.706 -5.557 1.00 91.88 81 ASP A N 1
ATOM 581 C CA . ASP A 1 81 ? 14.005 8.765 -4.695 1.00 91.88 81 ASP A CA 1
ATOM 582 C C . ASP A 1 81 ? 15.263 8.285 -3.970 1.00 91.88 81 ASP A C 1
ATOM 584 O O . ASP A 1 81 ? 15.230 7.332 -3.196 1.00 91.88 81 ASP A O 1
ATOM 588 N N . ARG A 1 82 ? 16.380 8.996 -4.159 1.00 89.81 82 ARG A N 1
ATOM 589 C CA . ARG A 1 82 ? 17.676 8.640 -3.555 1.00 89.81 82 ARG A CA 1
ATOM 590 C C . ARG A 1 82 ? 17.673 8.654 -2.023 1.00 89.81 82 ARG A C 1
ATOM 592 O O . ARG A 1 82 ? 18.618 8.156 -1.422 1.00 89.81 82 ARG A O 1
ATOM 599 N N . ARG A 1 83 ? 16.661 9.253 -1.390 1.00 91.94 83 ARG A N 1
ATOM 600 C CA . ARG A 1 83 ? 16.506 9.282 0.072 1.00 91.94 83 ARG A CA 1
ATOM 601 C C . ARG A 1 83 ? 15.887 7.999 0.625 1.00 91.94 83 ARG A C 1
ATOM 603 O O . ARG A 1 83 ? 15.946 7.783 1.834 1.00 91.94 83 ARG A O 1
ATOM 610 N N . PHE A 1 84 ? 15.284 7.162 -0.220 1.00 93.88 84 PHE A N 1
ATOM 611 C CA . PHE A 1 84 ? 14.697 5.906 0.224 1.00 93.88 84 PHE A CA 1
ATOM 612 C C . PHE A 1 84 ? 15.774 4.905 0.635 1.00 93.88 84 PHE A C 1
ATOM 614 O O . PHE A 1 84 ? 16.782 4.709 -0.038 1.00 93.88 84 PHE A O 1
ATOM 621 N N . SER A 1 85 ? 15.538 4.260 1.773 1.00 92.94 85 SER A N 1
ATOM 622 C CA . SER A 1 85 ? 16.466 3.319 2.394 1.00 92.94 85 SER A CA 1
ATOM 623 C C . SER A 1 85 ? 15.711 2.146 3.031 1.00 92.94 85 SER A C 1
ATOM 625 O O . SER A 1 85 ? 14.489 2.014 2.887 1.00 92.94 85 SER A O 1
ATOM 627 N N . ASP A 1 86 ? 16.429 1.277 3.743 1.00 92.88 86 ASP A N 1
ATOM 628 C CA . ASP A 1 86 ? 15.845 0.087 4.367 1.00 92.88 86 ASP A CA 1
ATOM 629 C C . ASP A 1 86 ? 14.720 0.420 5.350 1.00 92.88 86 ASP A C 1
ATOM 631 O O . ASP A 1 86 ? 13.658 -0.200 5.295 1.00 92.88 86 ASP A O 1
ATOM 635 N N . HIS A 1 87 ? 14.877 1.457 6.179 1.00 92.94 87 HIS A N 1
ATOM 636 C CA . HIS A 1 87 ? 13.817 1.844 7.114 1.00 92.94 87 HIS A CA 1
ATOM 637 C C . HIS A 1 87 ? 12.565 2.365 6.390 1.00 92.94 87 HIS A C 1
ATOM 639 O O . HIS A 1 87 ? 11.450 2.059 6.806 1.00 92.94 87 HIS A O 1
ATOM 645 N N . CYS A 1 88 ? 12.722 3.065 5.258 1.00 95.31 88 CYS A N 1
ATOM 646 C CA . CYS A 1 88 ? 11.590 3.470 4.419 1.00 95.31 88 CYS A CA 1
ATOM 647 C C . CYS A 1 88 ? 10.829 2.246 3.894 1.00 95.31 88 CYS A C 1
ATOM 649 O O . CYS A 1 88 ? 9.605 2.260 3.807 1.00 95.31 88 CYS A O 1
ATOM 651 N N . THR A 1 89 ? 11.551 1.173 3.563 1.00 95.06 89 THR A N 1
ATOM 652 C CA . THR A 1 89 ? 10.940 -0.074 3.078 1.00 95.06 89 THR A CA 1
ATOM 653 C C . THR A 1 89 ? 10.092 -0.712 4.164 1.00 95.06 89 THR A C 1
ATOM 655 O O . THR A 1 89 ? 8.941 -1.052 3.916 1.00 95.06 89 THR A O 1
ATOM 658 N N . VAL A 1 90 ? 10.616 -0.795 5.388 1.00 95.38 90 VAL A N 1
ATOM 659 C CA . VAL A 1 90 ? 9.853 -1.293 6.541 1.00 95.38 90 VAL A CA 1
ATOM 660 C C . VAL A 1 90 ? 8.586 -0.465 6.755 1.00 95.38 90 VAL A C 1
ATOM 662 O O . VAL A 1 90 ? 7.519 -1.032 6.975 1.00 95.38 90 VAL A O 1
ATOM 665 N N . PHE A 1 91 ? 8.675 0.862 6.640 1.00 95.88 91 PHE A N 1
ATOM 666 C CA . PHE A 1 91 ? 7.519 1.748 6.784 1.00 95.88 91 PHE A CA 1
ATOM 667 C C . PHE A 1 91 ? 6.459 1.487 5.714 1.00 95.88 91 PHE A C 1
ATOM 669 O O . PHE A 1 91 ? 5.279 1.366 6.039 1.00 95.88 91 PHE A O 1
ATOM 676 N N . LEU A 1 92 ? 6.870 1.335 4.455 1.00 96.25 92 LEU A N 1
ATOM 677 C CA . LEU A 1 92 ? 5.950 1.081 3.350 1.00 96.25 92 LEU A CA 1
ATOM 678 C C . LEU A 1 92 ? 5.277 -0.298 3.444 1.00 96.25 92 LEU A C 1
ATOM 680 O O . LEU A 1 92 ? 4.070 -0.413 3.230 1.00 96.25 92 LEU A O 1
ATOM 684 N N . LEU A 1 93 ? 6.031 -1.335 3.820 1.00 96.31 93 LEU A N 1
ATOM 685 C CA . LEU A 1 93 ? 5.478 -2.671 4.060 1.00 96.31 93 LEU A CA 1
ATOM 686 C C . LEU A 1 93 ? 4.489 -2.656 5.234 1.00 96.31 93 LEU A C 1
ATOM 688 O O . LEU A 1 93 ? 3.396 -3.216 5.135 1.00 96.31 93 LEU A O 1
ATOM 692 N N . ALA A 1 94 ? 4.843 -1.970 6.327 1.00 95.56 94 ALA A N 1
ATOM 693 C CA . ALA A 1 94 ? 3.965 -1.802 7.481 1.00 95.56 94 ALA A CA 1
ATOM 694 C C . ALA A 1 94 ? 2.673 -1.067 7.105 1.00 95.56 94 ALA A C 1
ATOM 696 O O . ALA A 1 94 ? 1.603 -1.469 7.553 1.00 95.56 94 ALA A O 1
ATOM 697 N N . TYR A 1 95 ? 2.750 -0.036 6.260 1.00 96.50 95 TYR A N 1
ATOM 698 C CA . TYR A 1 95 ? 1.574 0.672 5.756 1.00 96.50 95 TYR A CA 1
ATOM 699 C C . TYR A 1 95 ? 0.602 -0.265 5.028 1.00 96.50 95 TYR A C 1
ATOM 701 O O . TYR A 1 95 ? -0.572 -0.326 5.394 1.00 96.50 95 TYR A O 1
ATOM 709 N N . GLY A 1 96 ? 1.094 -1.044 4.061 1.00 94.88 96 GLY A N 1
ATOM 710 C CA . GLY A 1 96 ? 0.275 -2.005 3.318 1.00 94.88 96 GLY A CA 1
ATOM 711 C C . GLY A 1 96 ? -0.383 -3.060 4.211 1.00 94.88 96 GLY A C 1
ATOM 712 O O . GLY A 1 96 ? -1.597 -3.270 4.149 1.00 94.88 96 GLY A O 1
ATOM 713 N N . ALA A 1 97 ? 0.402 -3.678 5.098 1.00 95.25 97 ALA A N 1
ATOM 714 C CA . ALA A 1 97 ? -0.093 -4.678 6.042 1.00 95.25 97 ALA A CA 1
ATOM 715 C C . ALA A 1 97 ? -1.159 -4.100 6.990 1.00 95.25 97 ALA A C 1
ATOM 717 O O . ALA A 1 97 ? -2.218 -4.697 7.188 1.00 95.25 97 ALA A O 1
ATOM 718 N N . MET A 1 98 ? -0.918 -2.908 7.539 1.00 94.75 98 MET A N 1
ATOM 719 C CA . MET A 1 98 ? -1.844 -2.252 8.462 1.00 94.75 98 MET A CA 1
ATOM 720 C C . MET A 1 98 ? -3.127 -1.774 7.785 1.00 94.75 98 MET A C 1
ATOM 722 O O . MET A 1 98 ? -4.189 -1.824 8.407 1.00 94.75 98 MET A O 1
ATOM 726 N N . ALA A 1 99 ? -3.067 -1.356 6.520 1.00 94.31 99 ALA A N 1
ATOM 727 C CA . ALA A 1 99 ? -4.262 -1.036 5.747 1.00 94.31 99 ALA A CA 1
ATOM 728 C C . ALA A 1 99 ? -5.163 -2.274 5.581 1.00 94.31 99 ALA A C 1
ATOM 730 O O . ALA A 1 99 ? -6.382 -2.178 5.739 1.00 94.31 99 ALA A O 1
ATOM 731 N N . ALA A 1 100 ? -4.574 -3.453 5.341 1.00 93.88 100 ALA A N 1
ATOM 732 C CA . ALA A 1 100 ? -5.321 -4.709 5.272 1.00 93.88 100 ALA A CA 1
ATOM 733 C C . ALA A 1 100 ? -5.925 -5.097 6.632 1.00 93.88 100 ALA A C 1
ATOM 735 O O . ALA A 1 100 ? -7.119 -5.392 6.699 1.00 93.88 100 ALA A O 1
ATOM 736 N N . VAL A 1 101 ? -5.143 -5.022 7.716 1.00 93.12 101 VAL A N 1
ATOM 737 C CA . VAL A 1 101 ? -5.618 -5.279 9.091 1.00 93.12 101 VAL A CA 1
ATOM 738 C C . VAL A 1 101 ? -6.787 -4.366 9.450 1.00 93.12 101 VAL A C 1
ATOM 740 O O . VAL A 1 101 ? -7.847 -4.858 9.821 1.00 93.12 101 VAL A O 1
ATOM 743 N N . THR A 1 102 ? -6.636 -3.054 9.253 1.00 91.50 102 THR A N 1
ATOM 744 C CA . THR A 1 102 ? -7.685 -2.061 9.543 1.00 91.50 102 THR A CA 1
ATOM 745 C C . THR A 1 102 ? -8.970 -2.376 8.775 1.00 91.50 102 THR A C 1
ATOM 747 O O . THR A 1 102 ? -10.075 -2.253 9.305 1.00 91.50 102 THR A O 1
ATOM 750 N N . ARG A 1 103 ? -8.850 -2.830 7.518 1.00 91.94 103 ARG A N 1
ATOM 751 C CA . ARG A 1 103 ? -10.014 -3.207 6.712 1.00 91.94 103 ARG A CA 1
ATOM 752 C C . ARG A 1 103 ? -10.713 -4.455 7.253 1.00 91.94 103 ARG A C 1
ATOM 754 O O . ARG A 1 103 ? -11.945 -4.471 7.265 1.00 91.94 103 ARG A O 1
ATOM 761 N N . ILE A 1 104 ? -9.950 -5.461 7.683 1.00 91.00 104 ILE A N 1
ATOM 762 C CA . ILE A 1 104 ? -10.472 -6.691 8.296 1.00 91.00 104 ILE A CA 1
ATOM 763 C C . ILE A 1 104 ? -11.161 -6.370 9.626 1.00 91.00 104 ILE A C 1
ATOM 765 O O . ILE A 1 104 ? -12.279 -6.826 9.850 1.00 91.00 104 ILE A O 1
ATOM 769 N N . GLU A 1 105 ? -10.537 -5.558 10.483 1.00 90.88 105 GLU A N 1
ATOM 770 C CA . GLU A 1 105 ? -11.120 -5.107 11.753 1.00 90.88 105 GLU A CA 1
ATOM 771 C C . GLU A 1 105 ? -12.468 -4.411 11.530 1.00 90.88 105 GLU A C 1
ATOM 773 O O . GLU A 1 105 ? -13.454 -4.745 12.187 1.00 90.88 105 GLU A O 1
ATOM 778 N N . ALA A 1 106 ? -12.544 -3.507 10.547 1.00 89.19 106 ALA A N 1
ATOM 779 C CA . ALA A 1 106 ? -13.790 -2.835 10.189 1.00 89.19 106 ALA A CA 1
ATOM 780 C C . ALA A 1 106 ? -14.878 -3.819 9.718 1.00 89.19 106 ALA A C 1
ATOM 782 O O . ALA A 1 106 ? -16.035 -3.683 10.109 1.00 89.19 106 ALA A O 1
ATOM 783 N N . ASP A 1 107 ? -14.524 -4.832 8.919 1.00 87.88 107 ASP A N 1
ATOM 784 C CA . ASP A 1 107 ? -15.473 -5.869 8.494 1.00 87.88 107 ASP A CA 1
ATOM 785 C C . ASP A 1 107 ? -15.982 -6.713 9.672 1.00 87.88 107 ASP A C 1
ATOM 787 O O . ASP A 1 107 ? -17.164 -7.048 9.708 1.00 87.88 107 ASP A O 1
ATOM 791 N N . LEU A 1 108 ? -15.125 -7.036 10.645 1.00 88.31 108 LEU A N 1
ATOM 792 C CA . LEU A 1 108 ? -15.516 -7.792 11.840 1.00 88.31 108 LEU A CA 1
ATOM 793 C C . LEU A 1 108 ? -16.467 -6.995 12.737 1.00 88.31 108 LEU A C 1
ATOM 795 O O . LEU A 1 108 ? -17.445 -7.551 13.230 1.00 88.31 108 LEU A O 1
ATOM 799 N N . ILE A 1 109 ? -16.210 -5.697 12.914 1.00 88.94 109 ILE A N 1
ATOM 800 C CA . ILE A 1 109 ? -17.084 -4.800 13.683 1.00 88.94 109 ILE A CA 1
ATOM 801 C C . ILE A 1 109 ? -18.461 -4.692 13.019 1.00 88.94 109 ILE A C 1
ATOM 803 O O . ILE A 1 109 ? -19.476 -4.762 13.703 1.00 88.94 109 ILE A O 1
ATOM 807 N N . LEU A 1 110 ? -18.506 -4.568 11.689 1.00 84.31 110 LEU A N 1
ATOM 808 C CA . LEU A 1 110 ? -19.762 -4.502 10.935 1.00 84.31 110 LEU A CA 1
ATOM 809 C C . LEU A 1 110 ? -20.513 -5.843 10.890 1.00 84.31 110 LEU A C 1
ATOM 811 O O . LEU A 1 110 ? -21.732 -5.851 10.739 1.00 84.31 110 LEU A O 1
ATOM 815 N N . ALA A 1 111 ? -19.803 -6.967 11.001 1.00 77.50 111 ALA A N 1
ATOM 816 C CA . ALA A 1 111 ? -20.387 -8.307 11.026 1.00 77.50 111 ALA A CA 1
ATOM 817 C C . ALA A 1 111 ? -20.833 -8.760 12.428 1.00 77.50 111 ALA A C 1
ATOM 819 O O . ALA A 1 111 ? -21.523 -9.775 12.543 1.00 77.50 111 ALA A O 1
ATOM 820 N N . ALA A 1 112 ? -20.441 -8.047 13.488 1.00 74.44 112 ALA A N 1
ATOM 821 C CA . ALA A 1 112 ? -20.854 -8.371 14.845 1.00 74.44 112 ALA A CA 1
ATOM 822 C C . ALA A 1 112 ? -22.384 -8.204 14.983 1.00 74.44 112 ALA A C 1
ATOM 824 O O . ALA A 1 112 ? -22.909 -7.131 14.670 1.00 74.44 112 ALA A O 1
ATOM 825 N N . PRO A 1 113 ? -23.124 -9.233 15.446 1.00 60.56 113 PRO A N 1
ATOM 826 C CA . PRO A 1 113 ? -24.551 -9.094 15.702 1.00 60.56 113 PRO A CA 1
ATOM 827 C C . PRO A 1 113 ? -24.788 -7.997 16.742 1.00 60.56 113 PRO A C 1
ATOM 829 O O . PRO A 1 113 ? -24.076 -7.928 17.747 1.00 60.56 113 PRO A O 1
ATOM 832 N N . LEU A 1 114 ? -25.808 -7.159 16.529 1.00 62.78 114 LEU A N 1
ATOM 833 C CA . LEU A 1 114 ? -26.236 -6.194 17.541 1.00 62.78 114 LEU A CA 1
ATOM 834 C C . LEU A 1 114 ? -26.577 -6.952 18.837 1.00 62.78 114 LEU A C 1
ATOM 836 O O . LEU A 1 114 ? -27.374 -7.896 18.781 1.00 62.78 114 LEU A O 1
ATOM 840 N N . PRO A 1 115 ? -26.032 -6.563 20.004 1.00 55.94 115 PRO A N 1
ATOM 841 C CA . PRO A 1 115 ? -26.471 -7.129 21.271 1.00 55.94 115 PRO A CA 1
ATOM 842 C C . PRO A 1 115 ? -27.933 -6.718 21.498 1.00 55.94 115 PRO A C 1
ATOM 844 O O . PRO A 1 115 ? -28.201 -5.589 21.900 1.00 55.94 115 PRO A O 1
ATOM 847 N N . GLY A 1 116 ? -28.893 -7.600 21.188 1.00 62.19 116 GLY A N 1
ATOM 848 C CA . GLY A 1 116 ? -30.307 -7.312 21.458 1.00 62.19 116 GLY A CA 1
ATOM 849 C C . GLY A 1 116 ? -31.400 -8.075 20.706 1.00 62.19 116 GLY A C 1
ATOM 850 O O . GLY A 1 116 ? -32.562 -7.822 20.996 1.00 62.19 116 GLY A O 1
ATOM 851 N N . THR A 1 117 ? -31.123 -9.004 19.787 1.00 58.50 117 THR A N 1
ATOM 852 C CA . THR A 1 117 ? -32.198 -9.829 19.187 1.00 58.50 117 THR A CA 1
ATOM 853 C C . THR A 1 117 ? -32.316 -11.180 19.885 1.00 58.50 117 THR A C 1
ATOM 855 O O . THR A 1 117 ? -31.928 -12.219 19.363 1.00 58.50 117 THR A O 1
ATOM 858 N N . VAL A 1 118 ? -32.877 -11.156 21.096 1.00 60.34 118 VAL A N 1
ATOM 859 C CA . VAL A 1 118 ? -33.559 -12.325 21.661 1.00 60.34 118 VAL A CA 1
ATOM 860 C C . VAL A 1 118 ? -35.029 -12.174 21.278 1.00 60.34 118 VAL A C 1
ATOM 862 O O . VAL A 1 118 ? -35.740 -11.360 21.862 1.00 60.34 118 VAL A O 1
ATOM 865 N N . SER A 1 119 ? -35.472 -12.891 20.246 1.00 57.22 119 SER A N 1
ATOM 866 C CA . SER A 1 119 ? -36.905 -13.075 19.996 1.00 57.22 119 SER A CA 1
ATOM 867 C C . SER A 1 119 ? -37.433 -14.072 21.023 1.00 57.22 119 SER A C 1
ATOM 869 O O . SER A 1 119 ? -36.934 -15.196 21.093 1.00 57.22 119 SER A O 1
ATOM 871 N N . GLY A 1 120 ? -38.369 -13.608 21.854 1.00 59.22 120 GLY A N 1
ATOM 872 C CA . GLY A 1 120 ? -39.180 -14.447 22.738 1.00 59.22 120 GLY A CA 1
ATOM 873 C C . GLY A 1 120 ? -40.285 -15.193 22.006 1.00 59.22 120 GLY A C 1
ATOM 874 O O . GLY A 1 120 ? -40.435 -14.989 20.779 1.00 59.22 120 GLY A O 1
#

Sequence (120 aa):
YAALVATAAQGAGLLTPAAAETVSKVIAAHRGRRRAATYRPDDELSALDERERAGARVAILAGLAPEAVTDADVAAWRATDRRFSDHCTVFLLAYGAMAAVTRIEADLILAAPLPGTVSG

Secondary structure (DSSP, 8-state):
-HHHHHHHHHHHTTS-HHHHHHHHHHHHHTTT----TT---TTTTTTS-HHHHHHHHHHHHHHH-GGG--HHHHHHHHTT-TT--HHHHHHHHHHHHHHHHHHHHHHHHHHSPPTT----